Protein AF-A0A7W0RGI0-F1 (afdb_monomer_lite)

Secondary structure (DSSP, 8-state):
----------GGG---TT--HHHHHHHHHHHHHTTS-HHHHHHHHHHHHHTT---HHHHHHHHHHHHHHHHHHHHHHTTS---THHHHHHHHHHHHHHHHHHHHHHHHHHTT---

Structure (mmCIF, N/CA/C/O backbone):
data_AF-A0A7W0RGI0-F1
#
_entry.id   AF-A0A7W0RGI0-F1
#
loop_
_atom_site.group_PDB
_atom_site.id
_atom_site.type_symbol
_atom_site.label_atom_id
_atom_site.label_alt_id
_atom_site.label_comp_id
_atom_site.label_asym_id
_atom_site.label_entity_id
_atom_site.label_seq_id
_atom_site.pdbx_PDB_ins_code
_atom_site.Cartn_x
_atom_site.Cartn_y
_atom_site.Cartn_z
_atom_site.occupancy
_atom_site.B_iso_or_equiv
_atom_site.auth_seq_id
_atom_site.auth_comp_id
_atom_site.auth_asym_id
_atom_site.auth_atom_id
_atom_site.pdbx_PDB_model_num
ATOM 1 N N . MET A 1 1 ? 37.403 4.707 34.967 1.00 43.59 1 MET A N 1
ATOM 2 C CA . MET A 1 1 ? 37.091 3.603 34.033 1.00 43.59 1 MET A CA 1
ATOM 3 C C . MET A 1 1 ? 36.681 4.216 32.706 1.00 43.59 1 MET A C 1
ATOM 5 O O . MET A 1 1 ? 35.560 4.686 32.576 1.00 43.59 1 MET A O 1
ATOM 9 N N . THR A 1 2 ? 37.615 4.318 31.764 1.00 51.28 2 THR A N 1
ATOM 10 C CA . THR A 1 2 ? 37.390 4.967 30.466 1.00 51.28 2 THR A CA 1
ATOM 11 C C . THR A 1 2 ? 36.799 3.934 29.515 1.00 51.28 2 THR A C 1
ATOM 13 O O . THR A 1 2 ? 37.443 2.933 29.209 1.00 51.28 2 THR A O 1
ATOM 16 N N . ARG A 1 3 ? 35.544 4.122 29.106 1.00 47.44 3 ARG A N 1
ATOM 17 C CA . ARG A 1 3 ? 34.859 3.214 28.182 1.00 47.44 3 ARG A CA 1
ATOM 18 C C . ARG A 1 3 ? 35.417 3.470 26.780 1.00 47.44 3 ARG A C 1
ATOM 20 O O . ARG A 1 3 ? 35.169 4.526 26.209 1.00 47.44 3 ARG A O 1
ATOM 27 N N . VAL A 1 4 ? 36.197 2.532 26.249 1.00 55.19 4 VAL A N 1
ATOM 28 C CA . VAL A 1 4 ? 36.568 2.529 24.830 1.00 55.19 4 VAL A CA 1
ATOM 29 C C . VAL A 1 4 ? 35.368 1.983 24.070 1.00 55.19 4 VAL A C 1
ATOM 31 O O . VAL A 1 4 ? 35.074 0.792 24.141 1.00 55.19 4 VAL A O 1
ATOM 34 N N . THR A 1 5 ? 34.632 2.858 23.395 1.00 58.03 5 THR A N 1
ATOM 35 C CA . THR A 1 5 ? 33.608 2.448 22.433 1.00 58.03 5 THR A CA 1
ATOM 36 C C . THR A 1 5 ? 34.339 2.065 21.146 1.00 58.03 5 THR A C 1
ATOM 38 O O . THR A 1 5 ? 34.966 2.944 20.551 1.00 58.03 5 THR A O 1
ATOM 41 N N . PRO A 1 6 ? 34.332 0.797 20.697 1.00 54.06 6 PRO A N 1
ATOM 42 C CA . PRO A 1 6 ? 34.830 0.495 19.364 1.00 54.06 6 PRO A CA 1
ATOM 43 C C . PRO A 1 6 ? 33.934 1.223 18.360 1.00 54.06 6 PRO A C 1
ATOM 45 O O . PRO A 1 6 ? 32.708 1.120 18.430 1.00 54.06 6 PRO A O 1
ATOM 48 N N . ALA A 1 7 ? 34.535 1.995 17.453 1.00 59.19 7 ALA A N 1
ATOM 49 C CA . ALA A 1 7 ? 33.812 2.541 16.317 1.00 59.19 7 ALA A CA 1
ATOM 50 C C . ALA A 1 7 ? 33.295 1.350 15.507 1.00 59.19 7 ALA A C 1
ATOM 52 O O . ALA A 1 7 ? 34.080 0.635 14.890 1.00 59.19 7 ALA A O 1
ATOM 53 N N . VAL A 1 8 ? 31.991 1.086 15.573 1.00 60.41 8 VAL A N 1
ATOM 54 C CA . VAL A 1 8 ? 31.358 0.103 14.699 1.00 60.41 8 VAL A CA 1
ATOM 55 C C . VAL A 1 8 ? 31.195 0.818 13.361 1.00 60.41 8 VAL A C 1
ATOM 57 O O . VAL A 1 8 ? 30.414 1.773 13.303 1.00 60.41 8 VAL A O 1
ATOM 60 N N . PRO A 1 9 ? 31.957 0.466 12.312 1.00 57.81 9 PRO A N 1
ATOM 61 C CA . PRO A 1 9 ? 31.742 1.068 11.008 1.00 57.81 9 PRO A CA 1
ATOM 62 C C . PRO A 1 9 ? 30.288 0.804 10.606 1.00 57.81 9 PRO A C 1
ATOM 64 O O . PRO A 1 9 ? 29.833 -0.339 10.583 1.00 57.81 9 PRO A O 1
ATOM 67 N N . THR A 1 10 ? 29.534 1.874 10.353 1.00 52.09 10 THR A N 1
ATOM 68 C CA . THR A 1 10 ? 28.204 1.762 9.751 1.00 52.09 10 THR A CA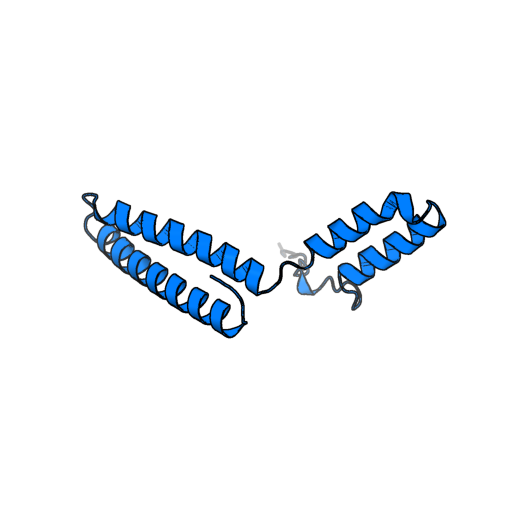 1
ATOM 69 C C . THR A 1 10 ? 28.368 1.142 8.364 1.00 52.09 10 THR A C 1
ATOM 71 O O . THR A 1 10 ? 29.407 1.317 7.731 1.00 52.09 10 THR A O 1
ATOM 74 N N . LEU A 1 11 ? 27.373 0.394 7.881 1.00 47.56 11 LEU A N 1
ATOM 75 C CA . LEU A 1 11 ? 27.459 -0.368 6.620 1.00 47.56 11 LEU A CA 1
ATOM 76 C C . LEU A 1 11 ? 27.871 0.479 5.397 1.00 47.56 11 LEU A C 1
ATOM 78 O O . LEU A 1 11 ? 28.382 -0.064 4.424 1.00 47.56 11 LEU A O 1
ATOM 82 N N . ASN A 1 12 ? 27.733 1.804 5.479 1.00 48.00 12 ASN A N 1
ATOM 83 C CA . ASN A 1 12 ? 28.208 2.768 4.484 1.00 48.00 12 ASN A CA 1
ATOM 84 C C . ASN A 1 12 ? 29.742 2.834 4.350 1.00 48.00 12 ASN A C 1
ATOM 86 O O . ASN A 1 12 ? 30.238 3.320 3.342 1.00 48.00 12 ASN A O 1
ATOM 90 N N . ALA A 1 13 ? 30.498 2.374 5.351 1.00 47.91 13 ALA A N 1
ATOM 91 C CA . ALA A 1 13 ? 31.962 2.381 5.347 1.00 47.91 13 ALA A CA 1
ATOM 92 C C . ALA A 1 13 ? 32.579 1.111 4.731 1.00 47.91 13 ALA A C 1
ATOM 94 O O . ALA A 1 13 ? 33.795 1.045 4.559 1.00 47.91 13 ALA A O 1
ATOM 95 N N . VAL A 1 14 ? 31.765 0.108 4.381 1.00 48.91 14 VAL A N 1
ATOM 96 C CA . VAL A 1 14 ? 32.207 -1.048 3.586 1.00 48.91 14 VAL A CA 1
ATOM 97 C C . VAL A 1 14 ? 31.840 -0.783 2.130 1.00 48.91 14 VAL A C 1
ATOM 99 O O . VAL A 1 14 ? 30.923 -1.371 1.561 1.00 48.91 14 VAL A O 1
ATOM 102 N N . GLU A 1 15 ? 32.552 0.162 1.528 1.00 51.78 15 GLU A N 1
ATOM 103 C CA . GLU A 1 15 ? 32.457 0.438 0.101 1.00 51.78 15 GLU A CA 1
ATOM 104 C C . GLU A 1 15 ? 33.193 -0.676 -0.664 1.00 51.78 15 GLU A C 1
ATOM 106 O O . GLU A 1 15 ? 34.422 -0.719 -0.721 1.00 51.78 15 GLU A O 1
ATOM 111 N N . VAL A 1 16 ? 32.458 -1.626 -1.247 1.00 57.91 16 VAL A N 1
ATOM 112 C CA . VAL A 1 16 ? 33.050 -2.636 -2.140 1.00 57.91 16 VAL A CA 1
ATOM 113 C C . VAL A 1 16 ? 33.230 -2.007 -3.527 1.00 57.91 16 VAL A C 1
ATOM 115 O O . VAL A 1 16 ? 32.415 -2.197 -4.423 1.00 57.91 16 VAL A O 1
ATOM 118 N N . HIS A 1 17 ? 34.285 -1.199 -3.667 1.00 52.81 17 HIS A N 1
ATOM 119 C CA . HIS A 1 17 ? 34.887 -0.711 -4.918 1.00 52.81 17 HIS A CA 1
ATOM 120 C C . HIS A 1 17 ? 33.955 -0.606 -6.140 1.00 52.81 17 HIS A C 1
ATOM 122 O O . HIS A 1 17 ? 34.121 -1.390 -7.068 1.00 52.81 17 HIS A O 1
ATOM 128 N N . GLY A 1 18 ? 33.011 0.344 -6.187 1.00 57.84 18 GLY A N 1
ATOM 129 C CA . GLY A 1 18 ? 32.316 0.762 -7.426 1.00 57.84 18 GLY A CA 1
ATOM 130 C C . GLY A 1 18 ? 31.720 -0.349 -8.314 1.00 57.84 18 GLY A C 1
ATOM 131 O O . GLY A 1 18 ? 31.447 -0.118 -9.492 1.00 57.84 18 GLY A O 1
ATOM 132 N N . LEU A 1 19 ? 31.555 -1.564 -7.789 1.00 60.56 19 LEU A N 1
ATOM 133 C CA . LEU A 1 19 ? 31.180 -2.759 -8.529 1.00 60.56 19 LEU A CA 1
ATOM 134 C C . LEU A 1 19 ? 29.740 -3.078 -8.186 1.00 60.56 19 LEU A C 1
ATOM 136 O O . LEU A 1 19 ? 29.396 -3.395 -7.049 1.00 60.56 19 LEU A O 1
ATOM 140 N N . THR A 1 20 ? 28.879 -3.018 -9.193 1.00 67.75 20 THR A N 1
ATOM 141 C CA . THR A 1 20 ? 27.504 -3.480 -9.041 1.00 67.75 20 THR A CA 1
ATOM 142 C C . THR A 1 20 ? 27.500 -4.974 -8.705 1.00 67.75 20 THR A C 1
ATOM 144 O O . THR A 1 20 ? 28.330 -5.743 -9.194 1.00 67.75 20 THR A O 1
ATOM 147 N N . ARG A 1 21 ? 26.527 -5.426 -7.905 1.00 67.81 21 ARG A N 1
ATOM 148 C CA . ARG A 1 21 ? 26.353 -6.856 -7.573 1.00 67.81 21 ARG A CA 1
ATOM 149 C C . ARG A 1 21 ? 26.343 -7.737 -8.833 1.00 67.81 21 ARG A C 1
ATOM 151 O O . ARG A 1 21 ? 26.949 -8.805 -8.850 1.00 67.81 21 ARG A O 1
ATOM 158 N N . ALA A 1 22 ? 25.738 -7.237 -9.912 1.00 66.75 22 ALA A N 1
ATOM 159 C CA . ALA A 1 22 ? 25.732 -7.871 -11.226 1.00 66.75 22 ALA A CA 1
ATOM 160 C C . ALA A 1 22 ? 27.132 -7.991 -11.850 1.00 66.75 22 ALA A C 1
ATOM 162 O O . ALA A 1 22 ? 27.482 -9.050 -12.364 1.00 66.75 22 ALA A O 1
ATOM 163 N N . SER A 1 23 ? 27.957 -6.941 -11.781 1.00 65.69 23 SER A N 1
ATOM 164 C CA . SER A 1 23 ? 29.322 -6.982 -12.321 1.00 65.69 23 SER A CA 1
ATOM 165 C C . SER A 1 23 ? 30.260 -7.859 -11.488 1.00 65.69 23 SER A C 1
ATOM 167 O O . SER A 1 23 ? 31.138 -8.503 -12.060 1.00 65.69 23 SER A O 1
ATOM 169 N N . PHE A 1 24 ? 30.033 -7.987 -10.179 1.00 77.19 24 PHE A N 1
ATOM 170 C CA . PHE A 1 24 ? 30.720 -8.978 -9.347 1.00 77.19 24 PHE A CA 1
ATOM 171 C C . PHE A 1 24 ? 30.353 -10.422 -9.738 1.00 77.19 24 PHE A C 1
ATOM 173 O O . PHE A 1 24 ? 31.244 -11.228 -10.008 1.00 77.19 24 PHE A O 1
ATOM 180 N N . ILE A 1 25 ? 29.054 -10.734 -9.848 1.00 76.00 25 ILE A N 1
ATOM 181 C CA . ILE A 1 25 ? 28.566 -12.063 -10.261 1.00 76.00 25 ILE A CA 1
ATOM 182 C C . ILE A 1 25 ? 29.067 -12.414 -11.660 1.00 76.00 25 ILE A C 1
ATOM 184 O O . ILE A 1 25 ? 29.570 -13.513 -11.871 1.00 76.00 25 ILE A O 1
ATOM 188 N N . LEU A 1 26 ? 28.976 -11.479 -12.607 1.00 74.56 26 LEU A N 1
ATOM 189 C CA . LEU A 1 26 ? 29.400 -11.699 -13.984 1.00 74.56 26 LEU A CA 1
ATOM 190 C C . LEU A 1 26 ? 30.907 -11.988 -14.068 1.00 74.56 26 LEU A C 1
ATOM 192 O O . LEU A 1 26 ? 31.314 -12.922 -14.750 1.00 74.56 26 LEU A O 1
ATOM 196 N N . ARG A 1 27 ? 31.745 -11.244 -13.333 1.00 76.75 27 ARG A N 1
ATOM 197 C CA . ARG A 1 27 ? 33.198 -11.484 -13.288 1.00 76.75 27 ARG A CA 1
ATOM 198 C C . ARG A 1 27 ? 33.548 -12.822 -12.634 1.00 76.75 27 ARG A C 1
ATOM 200 O O . ARG A 1 27 ? 34.388 -13.546 -13.163 1.00 76.75 27 ARG A O 1
ATOM 207 N N . GLY A 1 28 ? 32.884 -13.176 -11.532 1.00 72.31 28 GLY A N 1
ATOM 208 C CA . GLY A 1 28 ? 33.044 -14.488 -10.896 1.00 72.3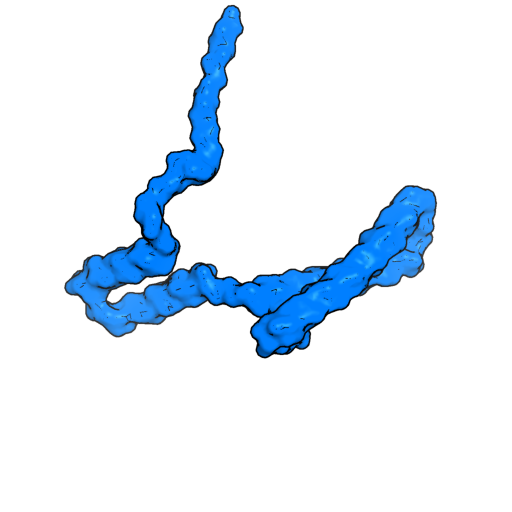1 28 GLY A CA 1
ATOM 209 C C . GLY A 1 28 ? 32.602 -15.634 -11.812 1.00 72.31 28 GLY A C 1
ATOM 210 O O . GLY A 1 28 ? 33.304 -16.634 -11.945 1.00 72.31 28 GLY A O 1
ATOM 211 N N . ALA A 1 29 ? 31.486 -15.454 -12.519 1.00 71.31 29 ALA A N 1
ATOM 212 C CA . ALA A 1 29 ? 30.978 -16.395 -13.505 1.00 71.31 29 ALA A CA 1
ATOM 213 C C . ALA A 1 29 ? 31.944 -16.603 -14.672 1.00 71.31 29 ALA A C 1
ATOM 215 O O . ALA A 1 29 ? 32.143 -17.737 -15.081 1.00 71.31 29 ALA A O 1
ATOM 216 N N . PHE A 1 30 ? 32.580 -15.547 -15.185 1.00 71.94 30 PHE A N 1
ATOM 217 C CA . PHE A 1 30 ? 33.612 -15.688 -16.214 1.00 71.94 30 PHE A CA 1
ATOM 218 C C . PHE A 1 30 ? 34.833 -16.461 -15.702 1.00 71.94 30 PHE A C 1
ATOM 220 O O . PHE A 1 30 ? 35.334 -17.322 -16.417 1.00 71.94 30 PHE A O 1
ATOM 227 N N . ALA A 1 31 ? 35.279 -16.220 -14.465 1.00 71.81 31 ALA A N 1
ATOM 228 C CA . ALA A 1 31 ? 36.415 -16.935 -13.877 1.00 71.81 31 ALA A CA 1
ATOM 229 C C . ALA A 1 31 ? 36.132 -18.428 -13.613 1.00 71.81 31 ALA A C 1
ATOM 231 O O . ALA A 1 31 ? 37.029 -19.255 -13.729 1.00 71.81 31 ALA A O 1
ATOM 232 N N . VAL A 1 32 ? 34.893 -18.791 -13.269 1.00 64.31 32 VAL A N 1
ATOM 233 C CA . VAL A 1 32 ? 34.475 -20.198 -13.127 1.00 64.31 32 VAL A CA 1
ATOM 234 C C . VAL A 1 32 ? 34.131 -20.807 -14.489 1.00 64.31 32 VAL A C 1
ATOM 236 O O . VAL A 1 32 ? 34.379 -21.985 -14.709 1.00 64.31 32 VAL A O 1
ATOM 239 N N . GLY A 1 33 ? 33.617 -20.008 -15.423 1.00 60.88 33 GLY A N 1
ATOM 240 C CA . GLY A 1 33 ? 33.251 -20.390 -16.788 1.00 60.88 33 GLY A CA 1
ATOM 241 C C . GLY A 1 33 ? 34.441 -20.685 -17.706 1.00 60.88 33 GLY A C 1
ATOM 242 O O . GLY A 1 33 ? 34.295 -21.332 -18.740 1.00 60.88 33 GLY A O 1
ATOM 243 N N . THR A 1 34 ? 35.636 -20.221 -17.343 1.00 63.69 34 THR A N 1
ATOM 244 C CA . THR A 1 34 ? 36.885 -20.670 -17.973 1.00 63.69 34 THR A CA 1
ATOM 245 C C . THR A 1 34 ? 37.315 -22.047 -17.461 1.00 63.69 34 THR A C 1
ATOM 247 O O . THR A 1 34 ? 37.972 -22.779 -18.195 1.00 63.69 34 THR A O 1
ATOM 250 N N . VAL A 1 35 ? 36.927 -22.421 -16.235 1.00 66.56 35 VAL A N 1
ATOM 251 C CA . VAL A 1 35 ? 37.209 -23.734 -15.624 1.00 66.56 35 VAL A CA 1
ATOM 252 C C . VAL A 1 35 ? 36.134 -24.769 -15.987 1.00 66.56 35 VAL A C 1
ATOM 254 O O . VAL A 1 35 ? 36.445 -25.933 -16.223 1.00 66.56 35 VAL A O 1
ATOM 257 N N . TYR A 1 36 ? 34.873 -24.347 -16.080 1.00 58.94 36 TYR A N 1
ATOM 258 C CA . TYR A 1 36 ? 33.705 -25.156 -16.429 1.00 58.94 36 TYR A CA 1
ATOM 259 C C . TYR A 1 36 ? 33.010 -24.559 -17.651 1.00 58.94 36 TYR A C 1
ATOM 261 O O . TYR A 1 36 ? 32.805 -23.358 -17.695 1.00 58.94 36 TYR A O 1
ATOM 269 N N . SER A 1 37 ? 32.582 -25.369 -18.626 1.00 67.00 37 SER A N 1
ATOM 270 C CA . SER A 1 37 ? 31.939 -24.839 -19.843 1.00 67.00 37 SER A CA 1
ATOM 271 C C . SER A 1 37 ? 30.778 -23.871 -19.540 1.00 67.00 37 SER A C 1
ATOM 273 O O . SER A 1 37 ? 29.971 -24.117 -18.639 1.00 67.00 37 SER A O 1
ATOM 275 N N . ALA A 1 38 ? 30.653 -22.798 -20.330 1.00 63.88 38 ALA A N 1
ATOM 276 C CA . ALA A 1 38 ? 29.628 -21.761 -20.151 1.00 63.88 38 ALA A CA 1
ATOM 277 C C . ALA A 1 38 ? 28.185 -22.312 -20.074 1.00 63.88 38 ALA A C 1
ATOM 279 O O . ALA A 1 38 ? 27.330 -21.721 -19.415 1.00 63.88 38 ALA A O 1
ATOM 280 N N . GLY A 1 39 ? 27.920 -23.472 -20.689 1.00 70.19 39 GLY A N 1
ATOM 281 C CA . GLY A 1 39 ? 26.623 -24.150 -20.632 1.00 70.19 39 GLY A CA 1
ATOM 282 C C . GLY A 1 39 ? 26.253 -24.709 -19.252 1.00 70.19 39 GLY A C 1
ATOM 283 O O . GLY A 1 39 ? 25.073 -24.739 -18.917 1.00 70.19 39 GLY A O 1
ATOM 284 N N . ALA A 1 40 ? 27.231 -25.101 -18.427 1.00 76.19 40 ALA A N 1
ATOM 285 C CA . ALA A 1 40 ? 26.975 -25.696 -17.111 1.00 76.19 40 ALA A CA 1
ATOM 286 C C . ALA A 1 40 ? 26.615 -24.649 -16.044 1.00 76.19 40 ALA A C 1
ATOM 288 O O . ALA A 1 40 ? 25.825 -24.921 -15.143 1.00 76.19 40 ALA A O 1
ATOM 289 N N . ILE A 1 41 ? 27.171 -23.438 -16.154 1.00 70.81 41 ILE A N 1
ATOM 290 C CA . ILE A 1 41 ? 26.951 -22.358 -15.181 1.00 70.81 41 ILE A CA 1
ATOM 291 C C . ILE A 1 41 ? 25.925 -21.315 -15.644 1.00 70.81 41 ILE A C 1
ATOM 293 O O . ILE A 1 41 ? 25.401 -20.567 -14.819 1.00 70.81 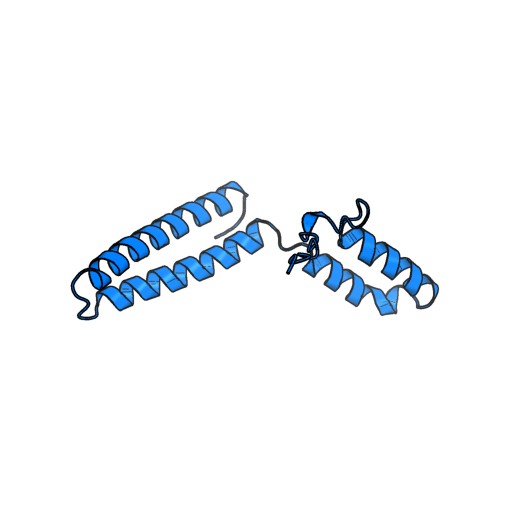41 ILE A O 1
ATOM 297 N N . GLY A 1 42 ? 25.598 -21.275 -16.940 1.00 75.81 42 GLY A N 1
ATOM 298 C CA . GLY A 1 42 ? 24.694 -20.290 -17.543 1.00 75.81 42 GLY A CA 1
ATOM 299 C C . GLY A 1 42 ? 23.356 -20.098 -16.810 1.00 75.81 42 GLY A C 1
ATOM 300 O O . GLY A 1 42 ? 22.998 -18.951 -16.530 1.00 75.81 42 GLY A O 1
ATOM 301 N N . PRO A 1 43 ? 22.629 -21.169 -16.428 1.00 78.81 43 PRO A N 1
ATOM 302 C CA . PRO A 1 43 ? 21.376 -21.038 -15.681 1.00 78.81 43 PRO A CA 1
ATOM 303 C C . PRO A 1 43 ? 21.544 -20.359 -14.313 1.00 78.81 43 PRO A C 1
ATOM 305 O O . PRO A 1 43 ? 20.734 -19.514 -13.938 1.00 78.81 43 PRO A O 1
ATOM 308 N N . TYR A 1 44 ? 22.618 -20.672 -13.584 1.00 72.81 44 TYR A N 1
ATOM 309 C CA . TYR A 1 44 ? 22.883 -20.113 -12.254 1.00 72.81 44 TYR A CA 1
ATOM 310 C C . TYR A 1 44 ? 23.250 -18.627 -12.319 1.00 72.81 44 TYR A C 1
ATOM 312 O O . TYR A 1 44 ? 22.776 -17.836 -11.507 1.00 72.81 44 TYR A O 1
ATOM 320 N N . VAL A 1 45 ? 24.032 -18.232 -13.326 1.00 74.75 45 VAL A N 1
ATOM 321 C CA . VAL A 1 45 ? 24.396 -16.828 -13.575 1.00 74.75 45 VAL A CA 1
ATOM 322 C C . VAL A 1 45 ? 23.167 -16.019 -13.975 1.00 74.75 45 VAL A C 1
ATOM 324 O O . VAL A 1 45 ? 22.940 -14.941 -13.432 1.00 74.75 45 VAL A O 1
ATOM 327 N N . LYS A 1 46 ? 22.331 -16.557 -14.872 1.00 74.25 46 LYS A N 1
ATOM 328 C CA . LYS A 1 46 ? 21.071 -15.925 -15.280 1.00 74.25 46 LYS A CA 1
ATOM 329 C C . LYS A 1 46 ? 20.149 -15.688 -14.081 1.00 74.25 46 LYS A C 1
ATOM 331 O O . LYS A 1 46 ? 19.642 -14.582 -13.922 1.00 74.25 46 LYS A O 1
ATOM 336 N N . ASN A 1 47 ? 19.976 -16.693 -13.224 1.00 68.12 47 ASN A N 1
ATOM 337 C CA . ASN A 1 47 ? 19.140 -16.578 -12.029 1.00 68.12 47 ASN A CA 1
ATOM 338 C C . ASN A 1 47 ? 19.705 -15.554 -11.035 1.00 68.12 47 ASN A C 1
ATOM 340 O O . ASN A 1 47 ? 18.957 -14.726 -10.527 1.00 68.12 47 ASN A O 1
ATOM 344 N N . ALA A 1 48 ? 21.019 -15.551 -10.805 1.00 66.38 48 ALA A N 1
ATOM 345 C CA . ALA A 1 48 ? 21.661 -14.610 -9.889 1.00 66.38 48 ALA A CA 1
ATOM 346 C C . ALA A 1 48 ? 21.588 -13.146 -10.376 1.00 66.38 48 ALA A C 1
ATOM 348 O O . ALA A 1 48 ? 21.435 -12.235 -9.564 1.00 66.38 48 ALA A O 1
ATOM 349 N N . LEU A 1 49 ? 21.649 -12.911 -11.693 1.00 67.62 49 LEU A N 1
ATOM 350 C CA . LEU A 1 49 ? 21.429 -11.586 -12.289 1.00 67.62 49 LEU A CA 1
ATOM 351 C C . LEU A 1 49 ? 19.949 -11.166 -12.237 1.00 67.62 49 LEU A C 1
ATOM 353 O O . LEU A 1 49 ? 19.651 -10.011 -11.933 1.00 67.62 49 LEU A O 1
ATOM 357 N N . ALA A 1 50 ? 19.019 -12.101 -12.455 1.00 63.94 50 ALA A N 1
ATOM 358 C CA . ALA A 1 50 ? 17.580 -11.857 -12.326 1.00 63.94 50 ALA A CA 1
ATOM 359 C C . ALA A 1 50 ? 17.180 -11.494 -10.881 1.00 63.94 50 ALA A C 1
ATOM 361 O O . ALA A 1 50 ? 16.397 -10.581 -10.651 1.00 63.94 50 ALA A O 1
ATOM 362 N N . GLN A 1 51 ? 17.788 -12.133 -9.881 1.00 58.97 51 GLN A N 1
ATOM 363 C CA . GLN A 1 51 ? 17.490 -11.891 -8.464 1.00 58.97 51 GLN A CA 1
ATOM 364 C C . GLN A 1 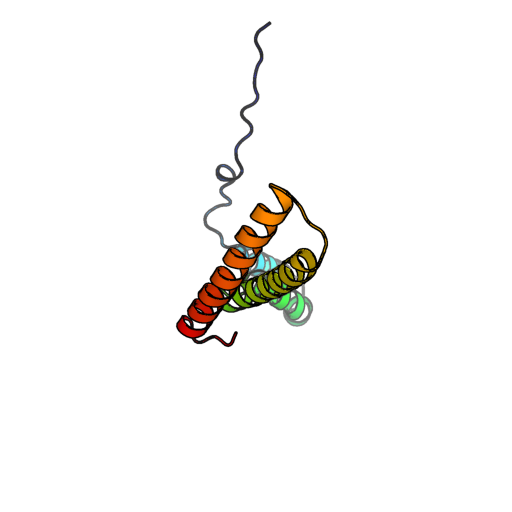51 ? 17.953 -10.511 -7.954 1.00 58.97 51 GLN A C 1
ATOM 366 O O . GLN A 1 51 ? 17.514 -10.052 -6.903 1.00 58.97 51 GLN A O 1
ATOM 371 N N . GLY A 1 52 ? 18.855 -9.844 -8.680 1.00 57.50 52 GLY A N 1
ATOM 372 C CA . GLY A 1 52 ? 19.274 -8.466 -8.414 1.00 57.50 52 GLY A CA 1
ATOM 373 C C . GLY A 1 52 ? 18.486 -7.401 -9.183 1.00 57.50 52 GLY A C 1
ATOM 374 O O . GLY A 1 52 ? 18.869 -6.239 -9.103 1.00 57.50 52 GLY A O 1
ATOM 375 N N . SER A 1 53 ? 17.458 -7.784 -9.947 1.00 56.31 53 SER A N 1
ATOM 376 C CA . SER A 1 53 ? 16.788 -6.924 -10.934 1.00 56.31 53 SER A CA 1
ATOM 377 C C . SER A 1 53 ? 15.261 -6.962 -10.863 1.00 56.31 53 SER A C 1
ATOM 379 O O . SER A 1 53 ? 14.617 -6.778 -11.891 1.00 56.31 53 SER A O 1
ATOM 381 N N . ALA A 1 54 ? 14.668 -7.168 -9.677 1.00 65.19 54 ALA A N 1
ATOM 382 C CA . ALA A 1 54 ? 13.254 -6.821 -9.513 1.00 65.19 54 ALA A CA 1
ATOM 383 C C . ALA A 1 54 ? 13.093 -5.356 -9.940 1.00 65.19 54 ALA A C 1
ATOM 385 O O . ALA A 1 54 ? 13.739 -4.477 -9.363 1.00 65.19 54 ALA A O 1
ATOM 386 N N . GLY A 1 55 ? 12.345 -5.126 -11.018 1.00 83.88 55 GLY A N 1
ATOM 387 C CA . GLY A 1 55 ? 12.156 -3.787 -11.554 1.00 83.88 55 GLY A CA 1
ATOM 388 C C . GLY A 1 55 ? 11.290 -2.965 -10.610 1.00 83.88 55 GLY A C 1
ATOM 389 O O . GLY A 1 55 ? 10.561 -3.525 -9.791 1.00 83.88 55 GLY A O 1
ATOM 390 N N . ASP A 1 56 ? 11.316 -1.641 -10.750 1.00 88.81 56 ASP A N 1
ATOM 391 C CA . ASP A 1 56 ? 10.481 -0.754 -9.927 1.00 88.81 56 ASP A CA 1
ATOM 392 C C . ASP A 1 56 ? 8.999 -1.170 -9.982 1.00 88.81 56 ASP A C 1
ATOM 394 O O . ASP A 1 56 ? 8.326 -1.213 -8.958 1.00 88.81 56 ASP A O 1
ATOM 398 N N . ILE A 1 57 ? 8.516 -1.601 -11.154 1.00 93.25 57 ILE A N 1
ATOM 399 C CA . ILE A 1 57 ? 7.155 -2.129 -11.340 1.00 93.25 57 ILE A CA 1
ATOM 400 C C . ILE A 1 57 ? 6.921 -3.430 -10.555 1.00 93.25 57 ILE A C 1
ATOM 402 O O . ILE A 1 57 ? 5.842 -3.612 -9.998 1.00 93.25 57 ILE A O 1
ATOM 406 N N . ASP A 1 58 ? 7.901 -4.334 -10.473 1.00 91.75 58 ASP A N 1
ATOM 407 C CA . ASP A 1 58 ? 7.760 -5.585 -9.714 1.00 91.75 58 ASP A CA 1
ATOM 408 C C . ASP A 1 58 ? 7.685 -5.305 -8.209 1.00 91.75 58 ASP A C 1
ATOM 410 O O . ASP A 1 58 ? 6.873 -5.896 -7.496 1.00 91.75 58 ASP A O 1
ATOM 414 N N . VAL A 1 59 ? 8.509 -4.369 -7.729 1.00 94.50 59 VAL A N 1
ATOM 415 C CA . VAL A 1 59 ? 8.501 -3.924 -6.330 1.00 94.50 59 VAL A CA 1
ATOM 416 C C . VAL A 1 59 ? 7.179 -3.235 -5.996 1.00 94.50 59 VAL A C 1
ATOM 418 O O . VAL A 1 59 ? 6.582 -3.538 -4.964 1.00 94.50 59 VAL A O 1
ATOM 421 N N . LEU A 1 60 ? 6.689 -2.359 -6.875 1.00 96.69 60 LEU A N 1
ATOM 422 C CA . LEU A 1 60 ? 5.412 -1.672 -6.693 1.00 96.69 60 LEU A CA 1
ATOM 423 C C . LEU A 1 60 ? 4.226 -2.642 -6.726 1.00 96.69 60 LEU A C 1
ATOM 425 O O . LEU A 1 60 ? 3.333 -2.517 -5.898 1.00 96.69 60 LEU A O 1
ATOM 429 N N . ASN A 1 61 ? 4.224 -3.643 -7.608 1.00 96.81 61 ASN A N 1
ATOM 430 C CA . ASN A 1 61 ? 3.177 -4.671 -7.638 1.00 96.81 61 ASN A CA 1
ATOM 431 C C . ASN A 1 61 ? 3.188 -5.560 -6.386 1.00 96.81 61 ASN A C 1
ATOM 433 O O . ASN A 1 61 ? 2.135 -5.946 -5.868 1.00 96.81 61 ASN A O 1
ATOM 437 N N . PHE A 1 62 ? 4.376 -5.865 -5.862 1.00 96.56 62 PHE A N 1
ATOM 438 C CA . PHE A 1 62 ? 4.493 -6.550 -4.581 1.00 96.56 62 PHE A CA 1
ATOM 439 C C . PHE A 1 62 ? 3.945 -5.687 -3.435 1.00 96.56 62 PHE A C 1
ATOM 441 O O . PHE A 1 62 ? 3.126 -6.173 -2.657 1.00 96.56 62 PHE A O 1
ATOM 448 N N . ALA A 1 63 ? 4.325 -4.406 -3.369 1.00 97.38 63 ALA A N 1
ATOM 449 C CA . ALA A 1 63 ? 3.802 -3.466 -2.379 1.00 97.38 63 ALA A CA 1
ATOM 450 C C . ALA A 1 63 ? 2.276 -3.317 -2.487 1.00 97.38 63 ALA A C 1
ATOM 452 O O . ALA A 1 63 ? 1.582 -3.461 -1.489 1.00 97.38 63 ALA A O 1
ATOM 453 N N . LEU A 1 64 ? 1.734 -3.168 -3.700 1.00 98.31 64 LEU A N 1
ATOM 454 C CA . LEU A 1 64 ? 0.292 -3.092 -3.947 1.00 98.31 64 LEU A CA 1
ATOM 455 C C . LEU A 1 64 ? -0.461 -4.300 -3.375 1.00 98.31 64 LEU A C 1
ATOM 457 O O . LEU A 1 64 ? -1.558 -4.157 -2.838 1.00 98.31 64 LEU A O 1
ATOM 461 N N . THR A 1 65 ? 0.131 -5.492 -3.457 1.00 98.00 65 THR A N 1
ATOM 462 C CA . THR A 1 65 ? -0.460 -6.703 -2.873 1.00 98.00 65 THR A CA 1
ATOM 463 C C . THR A 1 65 ? -0.548 -6.612 -1.346 1.00 98.00 65 THR A C 1
ATOM 465 O O . THR A 1 65 ? -1.552 -7.036 -0.771 1.00 98.00 65 THR A O 1
ATOM 468 N N . LEU A 1 66 ? 0.474 -6.051 -0.691 1.00 98.31 66 LEU A N 1
ATOM 469 C CA . LEU A 1 66 ? 0.471 -5.824 0.757 1.00 98.31 66 LEU A CA 1
ATOM 470 C C . LEU A 1 66 ? -0.584 -4.786 1.149 1.00 98.31 66 LEU A C 1
ATOM 472 O O . LEU A 1 66 ? -1.420 -5.075 1.999 1.00 98.31 66 LEU A O 1
ATOM 476 N N . GLU A 1 67 ? -0.641 -3.648 0.460 1.00 98.38 67 GLU A N 1
ATOM 477 C CA . GLU A 1 67 ? -1.616 -2.593 0.768 1.00 98.38 67 GLU A CA 1
ATOM 478 C C . GLU A 1 67 ? -3.072 -3.072 0.606 1.00 98.38 67 GLU A C 1
ATOM 480 O O . GLU A 1 67 ? -3.959 -2.715 1.385 1.00 98.38 67 GLU A O 1
ATOM 485 N N . LEU A 1 68 ? -3.347 -3.942 -0.377 1.00 98.44 68 LEU A N 1
ATOM 486 C CA . LEU A 1 68 ? -4.665 -4.568 -0.543 1.00 98.44 68 LEU A CA 1
ATOM 487 C C . LEU A 1 68 ? -5.008 -5.523 0.611 1.00 98.44 68 LEU A C 1
ATOM 489 O O . LEU A 1 68 ? -6.157 -5.550 1.066 1.00 98.44 68 LEU A O 1
ATOM 493 N N . LEU A 1 69 ? -4.030 -6.300 1.091 1.00 98.62 69 LEU A N 1
ATOM 494 C CA . LEU A 1 69 ? -4.190 -7.163 2.264 1.00 98.62 69 LEU A CA 1
ATOM 495 C C . LEU A 1 69 ? -4.502 -6.324 3.511 1.00 98.62 69 LEU A C 1
ATOM 497 O O . LEU A 1 69 ? -5.423 -6.655 4.258 1.00 98.62 69 LEU A O 1
ATOM 501 N N . GLU A 1 70 ? -3.760 -5.240 3.722 1.00 98.19 70 GLU A N 1
ATOM 502 C CA . GLU A 1 70 ? -3.898 -4.360 4.884 1.00 98.19 70 GLU A CA 1
ATOM 503 C C . GLU A 1 70 ? -5.207 -3.559 4.839 1.00 98.19 70 GLU A C 1
ATOM 505 O O . GLU A 1 70 ? -5.928 -3.489 5.839 1.00 98.19 70 GLU A O 1
ATOM 510 N N . THR A 1 71 ? -5.614 -3.086 3.657 1.00 98.62 71 THR A N 1
ATOM 511 C CA . THR A 1 71 ? -6.942 -2.495 3.432 1.00 98.62 71 THR A CA 1
ATOM 512 C C . THR A 1 71 ? -8.045 -3.473 3.849 1.00 98.62 71 THR A C 1
ATOM 514 O O . THR A 1 71 ? -8.907 -3.137 4.666 1.00 98.62 71 THR A O 1
ATOM 517 N N . ALA A 1 72 ? -7.997 -4.718 3.359 1.00 98.25 72 ALA A N 1
ATOM 518 C CA . ALA A 1 72 ? -8.977 -5.745 3.716 1.00 98.25 72 ALA A CA 1
ATOM 519 C C . ALA A 1 72 ? -8.939 -6.091 5.218 1.00 98.25 72 ALA A C 1
ATOM 521 O O . ALA A 1 72 ? -9.980 -6.354 5.836 1.00 98.25 72 ALA A O 1
ATOM 522 N N . PHE A 1 73 ? -7.750 -6.072 5.824 1.00 98.44 73 PHE A N 1
ATOM 523 C CA . PHE A 1 73 ? -7.563 -6.270 7.256 1.00 98.44 73 PHE A CA 1
ATOM 524 C C . PHE A 1 73 ? -8.267 -5.177 8.070 1.00 98.44 73 PHE A C 1
ATOM 526 O O . PHE A 1 73 ? -9.082 -5.509 8.936 1.00 98.44 73 PHE A O 1
ATOM 533 N N . TYR A 1 74 ? -8.034 -3.894 7.778 1.00 98.25 74 TYR A N 1
ATOM 534 C CA . TYR A 1 74 ? -8.661 -2.795 8.517 1.00 98.25 74 TYR A CA 1
ATOM 535 C C . TYR A 1 74 ? -10.169 -2.712 8.272 1.00 98.25 74 TYR A C 1
ATOM 537 O O . TYR A 1 74 ? -10.935 -2.515 9.220 1.00 98.25 74 TYR A O 1
ATOM 545 N N . GLU A 1 75 ? -10.638 -2.989 7.053 1.00 97.69 75 GLU A N 1
ATOM 546 C CA . GLU A 1 75 ? -12.070 -3.150 6.782 1.00 97.69 75 GLU A CA 1
ATOM 547 C C . GLU A 1 75 ? -12.696 -4.238 7.660 1.00 97.69 75 GLU A C 1
ATOM 549 O O . GLU A 1 75 ? -13.822 -4.090 8.153 1.00 97.69 75 GLU A O 1
ATOM 554 N N . ARG A 1 76 ? -11.989 -5.358 7.868 1.00 98.00 76 ARG A N 1
ATOM 555 C CA . ARG A 1 76 ? -12.455 -6.440 8.742 1.00 98.00 76 ARG A CA 1
ATOM 556 C C . ARG A 1 76 ? -12.390 -6.058 10.215 1.00 98.00 76 ARG A C 1
ATOM 558 O O . ARG A 1 76 ? -13.325 -6.411 10.944 1.00 98.00 76 ARG A O 1
ATOM 565 N N . ALA A 1 77 ? -11.334 -5.364 10.629 1.00 96.62 77 ALA A N 1
ATOM 566 C CA . ALA A 1 77 ? -11.112 -4.908 11.995 1.00 96.62 77 ALA A CA 1
ATOM 567 C C . ALA A 1 77 ? -12.203 -3.927 12.440 1.00 96.62 77 ALA A C 1
ATOM 569 O O . ALA A 1 77 ? -12.762 -4.082 13.523 1.00 96.62 77 ALA A O 1
ATOM 570 N N . LEU A 1 78 ? -12.604 -2.993 11.573 1.00 96.81 78 LEU A N 1
ATOM 571 C CA . LEU A 1 78 ? -13.649 -2.005 11.865 1.00 96.81 78 LEU A CA 1
ATOM 572 C C . LEU A 1 78 ? -15.057 -2.603 12.022 1.00 96.81 78 LEU A C 1
ATOM 574 O O . LEU A 1 78 ? -15.952 -1.933 12.540 1.00 96.81 78 LEU A O 1
ATOM 578 N N . ARG A 1 79 ? -15.264 -3.869 11.632 1.00 97.31 79 ARG A N 1
ATOM 579 C CA . ARG A 1 79 ? -16.501 -4.621 11.923 1.00 97.31 79 ARG A CA 1
ATOM 580 C C . ARG A 1 79 ? -16.522 -5.240 13.323 1.00 97.31 79 ARG A C 1
ATOM 582 O O . ARG A 1 79 ? -17.548 -5.783 13.725 1.00 97.31 79 ARG A O 1
ATOM 589 N N . LEU A 1 80 ? -15.402 -5.220 14.042 1.00 96.38 80 LEU A N 1
ATOM 590 C CA . LEU A 1 80 ? -15.317 -5.675 15.427 1.00 96.38 80 LEU A CA 1
ATOM 591 C C . LEU A 1 80 ? -15.732 -4.548 16.382 1.00 96.38 80 LEU A C 1
ATOM 593 O O . LEU A 1 80 ? -15.790 -3.374 16.015 1.00 96.38 80 LEU A O 1
ATOM 597 N N . GLN A 1 81 ? -16.000 -4.899 17.639 1.00 96.12 81 GLN A N 1
ATOM 598 C CA . GLN A 1 81 ? -16.313 -3.932 18.694 1.00 96.12 81 GLN A CA 1
ATOM 599 C C . GLN A 1 81 ? -15.035 -3.258 19.226 1.00 96.12 81 GLN A C 1
ATOM 601 O O . GLN A 1 81 ? -14.696 -3.383 20.398 1.00 96.12 81 GLN A O 1
ATOM 606 N N . LEU A 1 82 ? -14.304 -2.563 18.347 1.00 96.81 82 LEU A N 1
ATOM 607 C CA . LEU A 1 82 ? -13.175 -1.714 18.733 1.00 96.81 82 LEU A CA 1
ATOM 608 C C . LEU A 1 82 ? -13.692 -0.432 19.401 1.00 96.81 82 LEU A C 1
ATOM 610 O O . LEU A 1 82 ? -14.702 0.134 18.966 1.00 96.81 82 LEU A O 1
ATOM 614 N N . SER A 1 83 ? -12.978 0.049 20.417 1.00 96.06 83 SER A N 1
ATOM 615 C CA . SER A 1 83 ? -13.340 1.232 21.206 1.00 96.06 83 SER A CA 1
ATOM 616 C C . SER A 1 83 ? -12.139 2.136 21.476 1.00 96.06 83 SER A C 1
ATOM 618 O O . SER A 1 83 ? -11.003 1.659 21.499 1.00 96.06 83 SER A O 1
ATOM 620 N N . GLY A 1 84 ? -12.411 3.419 21.735 1.00 97.38 84 GLY A N 1
ATOM 621 C CA . GLY A 1 84 ? -11.391 4.423 22.050 1.00 97.38 84 GLY A CA 1
ATOM 622 C C . GLY A 1 84 ? -10.325 4.537 20.960 1.00 97.38 84 GLY A C 1
ATOM 623 O O . GLY A 1 84 ? -10.613 4.322 19.779 1.00 97.38 84 GLY A O 1
ATOM 624 N N . ASP A 1 85 ? -9.094 4.797 21.385 1.00 98.06 85 ASP A N 1
ATOM 625 C CA . ASP A 1 85 ? -7.926 5.033 20.530 1.00 98.06 85 ASP A CA 1
ATOM 626 C C . ASP A 1 85 ? -7.685 3.909 19.513 1.00 98.06 85 ASP A C 1
ATOM 628 O O . ASP A 1 85 ? -7.262 4.158 18.390 1.00 98.06 85 ASP A O 1
ATOM 632 N N . VAL A 1 86 ? -8.002 2.657 19.862 1.00 97.88 86 VAL A N 1
ATOM 633 C CA . VAL A 1 86 ? -7.816 1.510 18.955 1.00 97.88 86 VAL A CA 1
ATOM 634 C C . VAL A 1 86 ? -8.745 1.606 17.746 1.00 97.88 86 VAL A C 1
ATOM 636 O O . VAL A 1 86 ? -8.347 1.282 16.627 1.00 97.88 86 VAL A O 1
ATOM 639 N N . ARG A 1 87 ? -9.990 2.054 17.953 1.00 97.88 87 ARG A N 1
ATOM 640 C CA . ARG A 1 87 ? -10.939 2.250 16.852 1.00 97.88 87 ARG A CA 1
ATOM 641 C C . ARG A 1 87 ? -10.507 3.413 15.971 1.00 97.88 87 ARG A C 1
ATOM 643 O O . ARG A 1 87 ? -10.570 3.284 14.754 1.00 97.88 87 ARG A O 1
ATOM 650 N N . GLU A 1 88 ? -10.084 4.514 16.583 1.00 98.25 88 GLU A N 1
ATOM 651 C CA . GLU A 1 88 ? -9.608 5.696 15.864 1.00 98.25 88 GLU A CA 1
ATOM 652 C C . GLU A 1 88 ? -8.383 5.355 15.010 1.00 98.25 88 GLU A C 1
ATOM 654 O O . GLU A 1 88 ? -8.385 5.588 13.805 1.00 98.25 88 GLU A O 1
ATOM 659 N N . MET A 1 89 ? -7.397 4.669 15.590 1.00 98.12 89 MET A N 1
ATOM 660 C CA . MET A 1 89 ? -6.204 4.227 14.873 1.00 98.12 89 MET A CA 1
ATOM 661 C C . MET A 1 89 ? -6.546 3.299 13.700 1.00 98.12 89 MET A C 1
ATOM 663 O O . MET A 1 89 ? -6.020 3.470 12.604 1.00 98.12 89 MET A O 1
ATOM 667 N N . ALA A 1 90 ? -7.463 2.345 13.896 1.00 98.19 90 ALA A N 1
ATOM 668 C CA . ALA A 1 90 ? -7.900 1.446 12.827 1.00 98.19 90 ALA A CA 1
ATOM 669 C C . ALA A 1 90 ? -8.610 2.186 11.677 1.00 98.19 90 ALA A C 1
ATOM 671 O O . ALA A 1 90 ? -8.501 1.768 10.526 1.00 98.19 90 ALA A O 1
ATOM 672 N N . GLN A 1 91 ? -9.331 3.276 11.965 1.00 98.25 91 GLN A N 1
ATOM 673 C CA . GLN A 1 91 ? -9.948 4.124 10.937 1.00 98.25 91 GLN A CA 1
ATOM 674 C C . GLN A 1 91 ? -8.905 4.941 10.174 1.00 98.25 91 GLN A C 1
ATOM 676 O O . GLN A 1 91 ? -8.986 5.042 8.948 1.00 98.25 91 GLN A O 1
ATOM 681 N N . THR A 1 92 ? -7.933 5.498 10.895 1.00 98.50 92 THR A N 1
ATOM 682 C CA . THR A 1 92 ? -6.836 6.279 10.323 1.00 98.50 92 THR A CA 1
ATOM 683 C C . THR A 1 92 ? -5.978 5.415 9.405 1.00 98.50 92 THR A C 1
ATOM 685 O O . THR A 1 92 ? -5.864 5.721 8.222 1.00 98.50 92 THR A O 1
ATOM 688 N N . PHE A 1 93 ? -5.468 4.280 9.890 1.00 98.38 93 PHE A N 1
ATOM 689 C CA . PHE A 1 93 ? -4.654 3.370 9.076 1.00 98.38 93 PHE A CA 1
ATOM 690 C C . PHE A 1 93 ? -5.443 2.784 7.907 1.00 98.38 93 PHE A C 1
ATOM 692 O O . PHE A 1 93 ? -5.000 2.876 6.772 1.00 98.38 93 PHE A O 1
ATOM 699 N N . GLY A 1 94 ? -6.689 2.344 8.121 1.00 98.25 94 GLY A N 1
ATOM 700 C CA . GLY A 1 94 ? -7.543 1.905 7.012 1.00 98.25 94 GLY A CA 1
ATOM 701 C C . GLY A 1 94 ? -7.844 2.995 5.968 1.00 98.25 94 GLY A C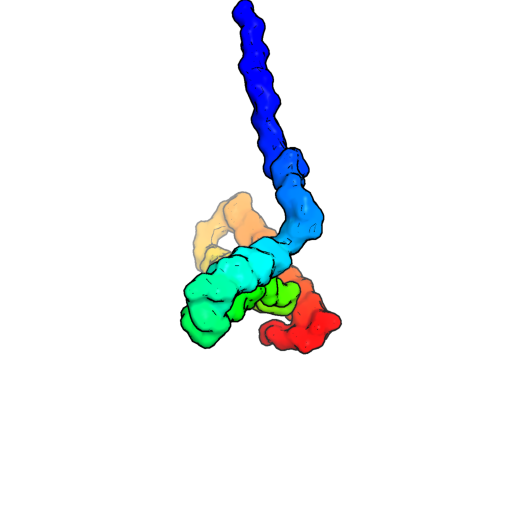 1
ATOM 702 O O . GLY A 1 94 ? -8.270 2.689 4.854 1.00 98.25 94 GLY A O 1
ATOM 703 N N . THR A 1 95 ? -7.658 4.276 6.296 1.00 98.56 95 THR A N 1
ATOM 704 C CA . THR A 1 95 ? -7.712 5.367 5.313 1.00 98.56 95 THR A CA 1
ATOM 705 C C . THR A 1 95 ? -6.385 5.517 4.584 1.00 98.56 95 THR A C 1
ATOM 707 O O . THR A 1 95 ? -6.408 5.561 3.357 1.00 98.56 95 THR A O 1
ATOM 710 N N . HIS A 1 96 ? -5.261 5.486 5.303 1.00 98.56 96 HIS A N 1
ATOM 711 C CA . HIS A 1 96 ? -3.930 5.518 4.698 1.00 98.56 96 HIS A CA 1
ATOM 712 C C . HIS A 1 96 ? -3.723 4.374 3.704 1.00 98.56 96 HIS A C 1
ATOM 714 O O . HIS A 1 96 ? -3.329 4.645 2.578 1.00 98.56 96 HIS A O 1
ATOM 720 N N . GLU A 1 97 ? -4.102 3.134 4.034 1.00 98.44 97 GLU A N 1
ATOM 721 C CA . GLU A 1 97 ? -3.850 2.012 3.114 1.00 98.44 97 GLU A CA 1
ATOM 722 C C . GLU A 1 97 ? -4.641 2.153 1.804 1.00 98.44 97 GLU A C 1
ATOM 724 O O . GLU A 1 97 ? -4.167 1.796 0.728 1.00 98.44 97 GLU A O 1
ATOM 729 N N . ARG A 1 98 ? -5.831 2.772 1.842 1.00 98.62 98 ARG A N 1
ATOM 730 C CA . ARG A 1 98 ? -6.591 3.088 0.618 1.00 98.62 98 ARG A CA 1
ATOM 731 C C . ARG A 1 98 ? -5.918 4.181 -0.210 1.00 98.62 98 ARG A C 1
ATOM 733 O O . ARG A 1 98 ? -5.945 4.110 -1.440 1.00 98.62 98 ARG A O 1
ATOM 740 N N . GLU A 1 99 ? -5.332 5.178 0.446 1.00 98.69 99 GLU A N 1
ATOM 741 C CA . GLU A 1 99 ? -4.543 6.228 -0.207 1.00 98.69 99 GLU A CA 1
ATOM 742 C C . GLU A 1 99 ? -3.248 5.654 -0.801 1.00 98.69 99 GLU A C 1
ATOM 744 O O . GLU A 1 99 ? -2.916 5.966 -1.945 1.00 98.69 99 GLU A O 1
ATOM 749 N N . HIS A 1 100 ? -2.575 4.739 -0.096 1.00 98.56 100 HIS A N 1
ATOM 750 C CA . HIS A 1 100 ? -1.412 4.007 -0.593 1.00 98.56 100 HIS A CA 1
ATOM 751 C C . HIS A 1 100 ? -1.761 3.162 -1.822 1.00 98.56 100 HIS A C 1
ATOM 753 O O . HIS A 1 100 ? -1.081 3.273 -2.842 1.00 98.56 100 HIS A O 1
ATOM 759 N N . VAL A 1 101 ? -2.855 2.386 -1.792 1.00 98.69 101 VAL A N 1
ATOM 760 C CA . VAL A 1 101 ? -3.337 1.632 -2.966 1.00 98.69 101 VAL A CA 1
ATOM 761 C C . VAL A 1 101 ? -3.526 2.558 -4.168 1.00 98.69 101 VAL A C 1
ATOM 763 O O . VAL A 1 101 ? -3.106 2.213 -5.272 1.00 98.69 101 VAL A O 1
ATOM 766 N N . ALA A 1 102 ? -4.156 3.721 -3.979 1.00 98.62 102 ALA A N 1
ATOM 767 C CA . ALA A 1 102 ? -4.374 4.675 -5.064 1.00 98.62 102 ALA A CA 1
ATOM 768 C C . ALA A 1 102 ? -3.04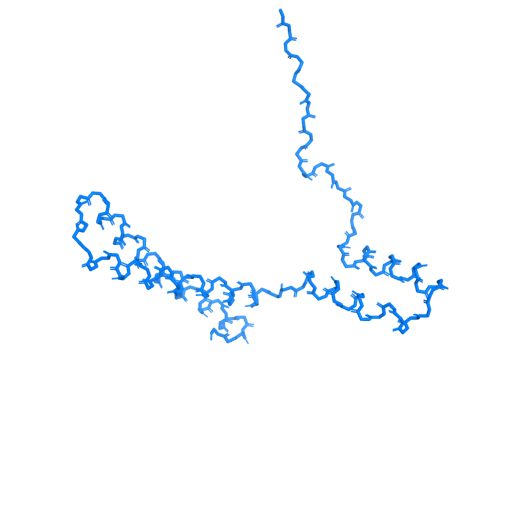6 5.212 -5.625 1.00 98.62 102 ALA A C 1
ATOM 770 O O . ALA A 1 102 ? -2.829 5.149 -6.835 1.00 98.62 102 ALA A O 1
ATOM 771 N N . ALA A 1 103 ? -2.141 5.658 -4.751 1.00 98.62 103 ALA A N 1
ATOM 772 C CA . ALA A 1 103 ? -0.847 6.213 -5.137 1.00 98.62 103 ALA A CA 1
ATOM 773 C C . ALA A 1 103 ? 0.053 5.187 -5.846 1.00 98.62 103 ALA A C 1
ATOM 775 O O . ALA A 1 103 ? 0.705 5.501 -6.844 1.00 98.62 103 ALA A O 1
ATOM 776 N N . ILE A 1 104 ? 0.078 3.942 -5.364 1.00 98.50 104 ILE A N 1
ATOM 777 C CA . ILE A 1 104 ? 0.871 2.874 -5.977 1.00 98.50 104 ILE A CA 1
ATOM 778 C C . ILE A 1 104 ? 0.302 2.507 -7.348 1.00 98.50 104 ILE A C 1
ATOM 780 O O . ILE A 1 104 ? 1.073 2.393 -8.298 1.00 98.50 104 ILE A O 1
ATOM 784 N N . LYS A 1 105 ? -1.026 2.381 -7.488 1.00 98.50 105 LYS A N 1
ATOM 785 C CA . LYS A 1 105 ? -1.660 2.128 -8.794 1.00 98.50 105 LYS A CA 1
ATOM 786 C C . LYS A 1 105 ? -1.335 3.226 -9.801 1.00 98.50 105 LYS A C 1
ATOM 788 O O . LYS A 1 105 ? -0.891 2.918 -10.901 1.00 98.50 105 LYS A O 1
ATOM 793 N N . GLU A 1 106 ? -1.478 4.488 -9.398 1.00 98.38 106 GLU A N 1
ATOM 794 C CA . GLU A 1 106 ? -1.136 5.638 -10.240 1.00 98.38 106 GLU A CA 1
ATOM 795 C C . GLU A 1 106 ? 0.343 5.620 -10.652 1.00 98.38 106 GLU A C 1
ATOM 797 O O . GLU A 1 106 ? 0.674 5.870 -11.810 1.00 98.38 106 GLU A O 1
ATOM 802 N N . THR A 1 107 ? 1.238 5.257 -9.731 1.00 97.88 107 THR A N 1
ATOM 803 C CA . THR A 1 107 ? 2.674 5.159 -10.023 1.00 97.88 107 THR A CA 1
ATOM 804 C C . THR A 1 107 ? 2.973 4.021 -11.001 1.00 97.88 107 THR A C 1
ATOM 806 O O . THR A 1 107 ? 3.742 4.212 -11.941 1.00 97.88 107 THR A O 1
ATOM 809 N N . ILE A 1 108 ? 2.357 2.846 -10.826 1.00 97.44 108 ILE A N 1
ATOM 810 C CA . ILE A 1 108 ? 2.515 1.709 -11.745 1.00 97.44 108 ILE A CA 1
ATOM 811 C C . ILE A 1 108 ? 2.023 2.086 -13.145 1.00 97.44 108 ILE A C 1
ATOM 813 O O . ILE A 1 108 ? 2.749 1.863 -14.116 1.00 97.44 108 ILE A O 1
ATOM 817 N N . ASP A 1 109 ? 0.840 2.696 -13.246 1.00 96.94 109 ASP A N 1
ATOM 818 C CA . ASP A 1 109 ? 0.282 3.167 -14.516 1.00 96.94 109 ASP A CA 1
ATOM 819 C C . ASP A 1 109 ? 1.202 4.215 -15.169 1.00 96.94 109 ASP A C 1
ATOM 821 O O . ASP A 1 109 ? 1.498 4.133 -16.364 1.00 96.94 109 ASP A O 1
ATOM 825 N N . GLY A 1 110 ? 1.729 5.159 -14.381 1.00 96.12 110 GLY A N 1
ATOM 826 C CA . GLY A 1 110 ? 2.666 6.191 -14.835 1.00 96.12 110 GLY A CA 1
ATOM 827 C C . GLY A 1 110 ? 4.004 5.642 -15.346 1.00 96.12 110 GLY A C 1
ATOM 828 O O . GLY A 1 110 ? 4.613 6.230 -16.240 1.00 96.12 110 GLY A O 1
ATOM 829 N N . LEU A 1 111 ? 4.441 4.487 -14.837 1.00 94.31 111 LEU A N 1
ATOM 830 C CA . LEU A 1 111 ? 5.624 3.762 -15.313 1.00 94.31 111 LEU A CA 1
ATOM 831 C C . LEU A 1 111 ? 5.324 2.830 -16.505 1.00 94.31 111 LEU A C 1
ATOM 833 O O . LEU A 1 111 ? 6.228 2.152 -16.995 1.00 94.31 111 LEU A O 1
ATOM 837 N N . GLY A 1 112 ? 4.077 2.785 -16.989 1.00 93.31 112 GLY A N 1
ATOM 838 C CA . GLY A 1 112 ? 3.643 1.894 -18.070 1.00 93.31 112 GLY A CA 1
ATOM 839 C C . GLY A 1 112 ? 3.479 0.431 -17.643 1.00 93.31 112 GLY A C 1
ATOM 840 O O . GLY A 1 112 ? 3.435 -0.462 -18.495 1.00 93.31 112 GLY A O 1
ATOM 841 N N . GLY A 1 113 ? 3.420 0.176 -16.334 1.00 91.50 113 GLY A N 1
ATOM 842 C CA . GLY A 1 113 ? 3.110 -1.125 -15.760 1.00 91.50 113 GLY A CA 1
ATOM 843 C C . GLY A 1 113 ? 1.611 -1.424 -15.768 1.00 91.50 113 GLY A C 1
ATOM 844 O O . GLY A 1 113 ? 0.801 -0.668 -16.298 1.00 91.50 113 GLY A O 1
ATOM 845 N N . LYS A 1 114 ? 1.243 -2.568 -15.190 1.00 93.50 114 LYS A N 1
ATOM 846 C CA . LYS A 1 114 ? -0.154 -2.930 -14.932 1.00 93.50 114 LYS A CA 1
ATOM 847 C C . LYS A 1 114 ? -0.293 -3.257 -13.446 1.00 93.50 114 LYS A C 1
ATOM 849 O O . LYS A 1 114 ? 0.429 -4.165 -13.021 1.00 93.50 114 LYS A O 1
ATOM 854 N N . PRO A 1 115 ? -1.133 -2.519 -12.701 1.00 86.44 115 PRO A N 1
ATOM 855 C CA . PRO A 1 115 ? -1.426 -2.815 -11.307 1.00 86.44 115 PRO A CA 1
ATOM 856 C C . PRO A 1 115 ? -2.273 -4.082 -11.134 1.00 86.44 115 PRO A C 1
ATOM 858 O O . PRO A 1 115 ? -2.959 -4.492 -12.103 1.00 86.44 115 PRO A O 1
#

Foldseek 3Di:
DDDDDPPPPDPVVPPPPPADQLNVLVVVLVVVCVVPPCVVCVVVNVVSNVVSPCDPLNVLVVVLVVLVVLLVVLVVVCPDPDDDPRNVVSVVVNVVSVVSNVVSCVVCVVVVHHD

Radius of gyration: 23.42 Å; chains: 1; bounding box: 54×32×55 Å

pLDDT: mean 81.02, std 18.01, range [43.59, 98.69]

Sequence (115 aa):
MTRVTPAVPTLNAVEVHGLTRASFILRGAFAVGTVYSAGAIGPYVKNALAQGSAGDIDVLNFALTLELLETAFYERALRLQLSGDVREMAQTFGTHEREHVAAIKETIDGLGGKP